Protein AF-A0A0D0A1R0-F1 (afdb_monomer_lite)

pLDDT: mean 82.56, std 15.37, range [34.28, 96.5]

Sequence (132 aa):
LLQYLRPSLSDNDIPHRTKTRDEILERARLAIERVQEKLKHLKTEQLAFTPINGNHSGANIGRILIETIDKYGIRMKVGWFTADNATNNDTAIATVAADIDPTGKQWNAVEHRVRFVIFDVSLEIQIADEFV

Foldseek 3Di:
DVVQPDPPHDPVNDDDPVVVVVVVVVVVVVVVVVVCVVCVPDDFDDQDDDDQPDDPALLSLLVVVVVSCVVVVQLVFFAAKEFEPDPRVLSSLVNNQCVSPVPCPPDDSVVRYDYDDDDDGDTGTDTHPDDD

Organism: NCBI:txid930992

Radius of gyration: 21.55 Å; chains: 1; bounding box: 42×43×59 Å

Secondary structure (DSSP, 8-state):
-GGG--TT--GGGS--HHHHHHHHHHHHHHHHHHHHHHHTT------------S---HHHHHHHHHHHHHHHT-GGGEEEEEE-S-HHHHHHHHHHHHHH-TT-SS--TTTTEEEP-SS----EEEE-----

Structure (mmCIF, N/CA/C/O backbone):
data_AF-A0A0D0A1R0-F1
#
_entry.id   AF-A0A0D0A1R0-F1
#
loop_
_atom_site.group_PDB
_atom_site.id
_atom_site.type_symbol
_atom_site.label_atom_id
_atom_site.label_alt_id
_atom_site.label_comp_id
_atom_site.label_asym_id
_atom_site.label_entity_id
_atom_site.label_seq_id
_atom_site.pdbx_PDB_ins_code
_atom_site.Cartn_x
_atom_site.Cartn_y
_atom_site.Cartn_z
_atom_site.occupancy
_atom_site.B_iso_or_equiv
_atom_site.auth_seq_id
_atom_site.auth_comp_id
_atom_site.auth_asym_id
_atom_site.auth_atom_id
_atom_site.pdbx_PDB_model_num
ATOM 1 N N . LEU A 1 1 ? 14.165 -14.994 -25.492 1.00 52.62 1 LEU A N 1
ATOM 2 C CA . LEU A 1 1 ? 14.880 -16.082 -24.779 1.00 52.62 1 LEU A CA 1
ATOM 3 C C . LEU A 1 1 ? 14.279 -17.459 -25.063 1.00 52.62 1 LEU A C 1
ATOM 5 O O . LEU A 1 1 ? 14.987 -18.278 -25.623 1.00 52.62 1 LEU A O 1
ATOM 9 N N . LEU A 1 2 ? 12.981 -17.699 -24.828 1.00 58.78 2 LEU A N 1
ATOM 10 C CA . LEU A 1 2 ? 12.339 -18.999 -25.130 1.00 58.78 2 LEU A CA 1
ATOM 11 C C . LEU A 1 2 ? 12.348 -19.414 -26.618 1.00 58.78 2 LEU A C 1
ATOM 13 O O . LEU A 1 2 ? 12.173 -20.583 -26.937 1.00 58.78 2 LEU A O 1
ATOM 17 N N . GLN A 1 3 ? 12.568 -18.476 -27.543 1.00 60.56 3 GLN A N 1
ATOM 18 C CA . GLN A 1 3 ? 12.623 -18.763 -28.981 1.00 60.56 3 GLN A CA 1
ATOM 19 C C . GLN A 1 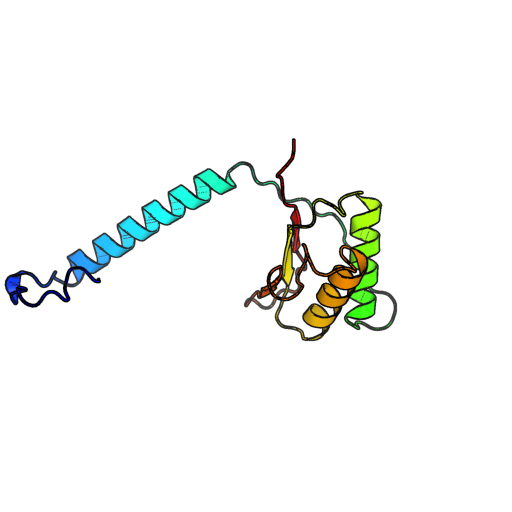3 ? 13.885 -19.540 -29.405 1.00 60.56 3 GLN A C 1
ATOM 21 O O . GLN A 1 3 ? 13.851 -20.174 -30.454 1.00 60.56 3 GLN A O 1
ATOM 26 N N . TYR A 1 4 ? 14.940 -19.546 -28.578 1.00 61.19 4 TYR A N 1
ATOM 27 C CA . TYR A 1 4 ? 16.237 -20.174 -28.868 1.00 61.19 4 TYR A CA 1
ATOM 28 C C . TYR A 1 4 ? 16.422 -21.551 -28.198 1.00 61.19 4 TYR A C 1
ATOM 30 O O . TYR A 1 4 ? 17.522 -22.081 -28.170 1.00 61.19 4 TYR A O 1
ATOM 38 N N . LEU A 1 5 ? 15.360 -22.142 -27.639 1.00 61.22 5 LEU A N 1
ATOM 39 C CA . LEU A 1 5 ? 15.390 -23.476 -27.011 1.00 61.22 5 LEU A CA 1
ATOM 40 C C . LEU A 1 5 ? 14.730 -24.554 -27.889 1.00 61.22 5 LEU A C 1
ATOM 42 O O . LEU A 1 5 ? 14.274 -25.580 -27.390 1.00 61.22 5 LEU A O 1
ATOM 46 N N . ARG A 1 6 ? 14.606 -24.308 -29.198 1.00 73.44 6 ARG A N 1
ATOM 47 C CA . ARG A 1 6 ? 13.959 -25.253 -30.117 1.00 73.44 6 ARG A CA 1
ATOM 48 C C . ARG A 1 6 ? 14.946 -26.352 -30.530 1.00 73.44 6 ARG A C 1
ATOM 50 O O . ARG A 1 6 ? 16.093 -26.026 -30.815 1.00 73.44 6 ARG A O 1
ATOM 57 N N . PRO A 1 7 ? 14.509 -27.617 -30.668 1.00 71.25 7 PRO A N 1
ATOM 58 C CA . PRO A 1 7 ? 15.377 -28.719 -31.105 1.00 71.25 7 PRO A CA 1
ATOM 59 C C . PRO A 1 7 ? 16.021 -28.520 -32.488 1.00 71.25 7 PRO A C 1
ATOM 61 O O . PRO A 1 7 ? 16.992 -29.188 -32.813 1.00 71.25 7 PRO A O 1
ATOM 64 N N . SER A 1 8 ? 15.473 -27.621 -33.309 1.00 76.00 8 SER A N 1
ATOM 65 C CA . SER A 1 8 ? 15.923 -27.324 -34.672 1.00 76.00 8 SER A CA 1
ATOM 66 C C . SER A 1 8 ? 16.882 -26.129 -34.768 1.00 76.00 8 SER A C 1
ATOM 68 O O . SER A 1 8 ? 17.025 -25.573 -35.854 1.00 76.00 8 SER A O 1
ATOM 70 N N . LEU A 1 9 ? 17.443 -25.653 -33.652 1.00 73.06 9 LEU A N 1
ATOM 71 C CA . LEU A 1 9 ? 18.316 -24.477 -33.641 1.00 73.06 9 LEU A CA 1
ATOM 72 C C . LEU A 1 9 ? 19.752 -24.867 -34.025 1.00 73.06 9 LEU A C 1
ATOM 74 O O . LEU A 1 9 ? 20.312 -25.783 -33.426 1.00 73.06 9 LEU A O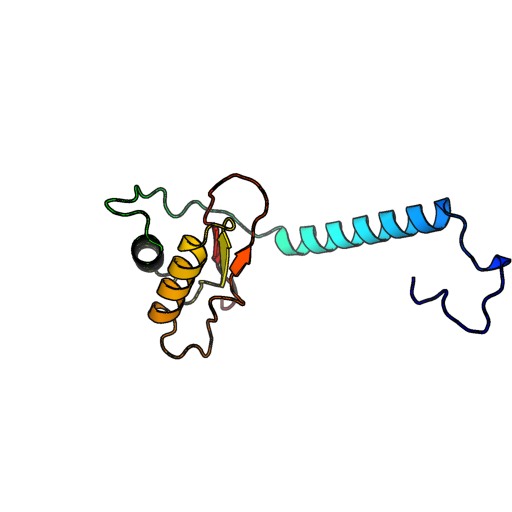 1
ATOM 78 N N . SER A 1 10 ? 20.350 -24.174 -34.995 1.00 76.50 10 SER A N 1
ATOM 79 C CA . SER A 1 10 ? 21.770 -24.321 -35.342 1.00 76.50 10 SER A CA 1
ATOM 80 C C . SER A 1 10 ? 22.634 -23.278 -34.625 1.00 76.50 10 SER A C 1
ATOM 82 O O . SER A 1 10 ? 22.134 -22.239 -34.196 1.00 76.50 10 SER A O 1
ATOM 84 N N . ASP A 1 11 ? 23.950 -23.501 -34.539 1.00 70.75 11 ASP A N 1
ATOM 85 C CA . ASP A 1 11 ? 24.883 -22.546 -33.913 1.00 70.75 11 ASP A CA 1
ATOM 86 C C . ASP A 1 11 ? 24.848 -21.150 -34.566 1.00 70.75 11 ASP A C 1
ATOM 88 O O . ASP A 1 11 ? 25.066 -20.141 -33.897 1.00 70.75 11 ASP A O 1
ATOM 92 N N . ASN A 1 12 ? 24.502 -21.069 -35.856 1.00 72.50 12 ASN A N 1
ATOM 93 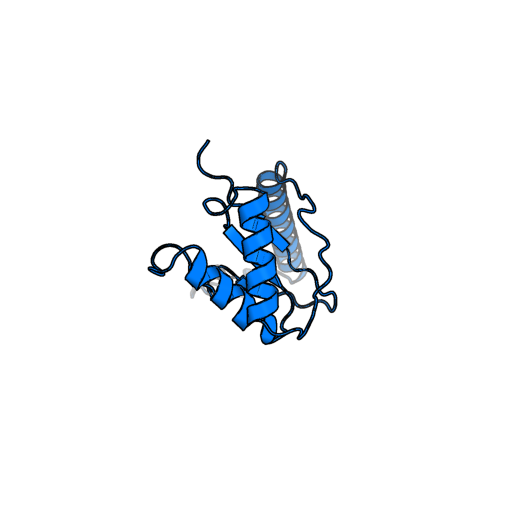C CA . ASN A 1 12 ? 24.359 -19.804 -36.588 1.00 72.50 12 ASN A CA 1
ATOM 94 C C . ASN A 1 12 ? 23.095 -19.016 -36.201 1.00 72.50 12 ASN A C 1
ATOM 96 O O . ASN A 1 12 ? 23.016 -17.812 -36.451 1.00 72.50 12 ASN A O 1
ATOM 100 N N . ASP A 1 13 ? 22.114 -19.676 -35.585 1.00 74.25 13 ASP A N 1
ATOM 101 C CA . ASP A 1 13 ? 20.873 -19.057 -35.114 1.00 74.25 13 ASP A CA 1
ATOM 102 C C . ASP A 1 13 ? 21.032 -18.425 -33.723 1.00 74.25 13 ASP A C 1
ATOM 104 O O . ASP A 1 13 ? 20.136 -17.711 -33.261 1.00 74.25 13 ASP A O 1
ATOM 108 N N . ILE A 1 14 ? 22.166 -18.664 -33.048 1.00 73.38 14 ILE A N 1
ATOM 109 C CA . ILE A 1 14 ? 22.475 -18.086 -31.741 1.00 73.38 14 ILE A CA 1
ATOM 110 C C . ILE A 1 14 ? 22.877 -16.617 -31.944 1.00 73.38 14 ILE A C 1
ATOM 112 O O . ILE A 1 14 ? 23.932 -16.320 -32.513 1.00 73.38 14 ILE A O 1
ATOM 116 N N . PRO A 1 15 ? 22.064 -15.650 -31.485 1.00 75.94 15 PRO A N 1
ATOM 117 C CA . PRO A 1 15 ? 22.365 -14.243 -31.680 1.00 75.94 15 PRO A CA 1
ATOM 118 C C . PRO A 1 15 ? 23.644 -13.857 -30.933 1.00 75.94 15 PRO A C 1
ATOM 120 O O . PRO A 1 15 ? 23.812 -14.137 -29.744 1.00 75.94 15 PRO A O 1
ATOM 123 N N . HIS A 1 16 ? 24.530 -13.135 -31.621 1.00 82.62 16 HIS A N 1
ATOM 124 C CA . HIS A 1 16 ? 25.696 -12.527 -30.990 1.00 82.62 16 HIS A CA 1
ATOM 125 C C . HIS A 1 16 ? 25.265 -11.612 -29.832 1.00 82.62 16 HIS A C 1
ATOM 127 O O . HIS A 1 16 ? 24.236 -10.936 -29.916 1.00 82.62 16 HIS A O 1
ATOM 133 N N . ARG A 1 17 ? 26.084 -11.528 -28.774 1.00 82.06 17 ARG A N 1
ATOM 134 C CA . ARG A 1 17 ? 25.772 -10.787 -27.533 1.00 82.06 17 ARG A CA 1
ATOM 135 C C . ARG A 1 17 ? 25.221 -9.375 -27.764 1.00 82.06 17 ARG A C 1
ATOM 137 O O . ARG A 1 17 ? 24.337 -8.941 -27.037 1.00 82.06 17 ARG A O 1
ATOM 144 N N . THR A 1 18 ? 25.722 -8.676 -28.784 1.00 86.88 18 THR A N 1
ATOM 145 C CA . THR A 1 18 ? 25.281 -7.325 -29.154 1.00 86.88 18 THR A CA 1
ATOM 146 C C . THR A 1 18 ? 23.820 -7.318 -29.592 1.00 86.88 18 THR A C 1
ATOM 148 O O . THR A 1 18 ? 23.044 -6.526 -29.081 1.00 86.88 18 THR A O 1
ATOM 151 N N . LYS A 1 19 ? 23.416 -8.265 -30.447 1.00 85.31 19 LYS A N 1
ATOM 152 C CA . LYS A 1 19 ? 22.037 -8.390 -30.933 1.00 85.31 19 LYS A CA 1
ATOM 153 C C . LYS A 1 19 ? 21.072 -8.701 -29.787 1.00 85.31 19 LYS A C 1
ATOM 155 O O . LYS A 1 19 ? 20.017 -8.086 -29.695 1.00 85.31 19 LYS A O 1
ATOM 160 N N . THR A 1 20 ? 21.464 -9.594 -28.876 1.00 84.56 20 THR A N 1
ATOM 161 C CA . THR A 1 20 ? 20.680 -9.903 -27.667 1.00 84.56 20 THR A CA 1
ATOM 162 C C . THR A 1 20 ? 20.555 -8.689 -26.749 1.00 84.56 20 THR A C 1
ATOM 164 O O . THR A 1 20 ? 19.464 -8.397 -26.269 1.00 84.56 20 THR A O 1
ATOM 167 N N . ARG A 1 21 ? 21.655 -7.961 -26.518 1.00 88.94 21 ARG A N 1
ATOM 168 C CA . ARG A 1 21 ? 21.654 -6.728 -25.722 1.00 88.94 21 ARG A CA 1
ATOM 169 C C . ARG A 1 21 ? 20.714 -5.689 -26.324 1.00 88.94 21 ARG A C 1
ATOM 171 O O . ARG A 1 21 ? 19.900 -5.131 -25.599 1.00 88.94 21 ARG A O 1
ATOM 178 N N . ASP A 1 22 ? 20.821 -5.443 -27.622 1.00 91.31 22 ASP A N 1
ATOM 179 C CA . ASP A 1 22 ? 20.041 -4.409 -28.298 1.00 91.31 22 ASP A CA 1
ATOM 180 C C . ASP A 1 22 ? 18.542 -4.769 -28.298 1.00 91.31 22 ASP A C 1
ATOM 182 O O . ASP A 1 22 ? 17.705 -3.911 -28.031 1.00 91.31 22 ASP A O 1
ATOM 186 N N . GLU A 1 23 ? 18.193 -6.052 -28.464 1.00 91.75 23 GLU A N 1
ATOM 187 C CA . GLU A 1 23 ? 16.809 -6.525 -28.319 1.00 91.75 23 GLU A CA 1
ATOM 188 C C . GLU A 1 23 ? 16.275 -6.342 -26.887 1.00 91.75 23 GLU A C 1
ATOM 190 O O . GLU A 1 23 ? 15.125 -5.941 -26.700 1.00 91.75 23 GLU A O 1
ATOM 195 N N . ILE A 1 24 ? 17.091 -6.620 -25.863 1.00 91.94 24 ILE A N 1
ATOM 196 C CA . ILE A 1 24 ? 16.714 -6.401 -24.458 1.00 91.94 24 ILE A CA 1
ATOM 197 C C . ILE A 1 24 ? 16.457 -4.916 -24.201 1.00 91.94 24 ILE A C 1
ATOM 199 O O . ILE A 1 24 ? 15.437 -4.575 -23.603 1.00 91.94 24 ILE A O 1
ATOM 203 N N . LEU A 1 25 ? 17.359 -4.044 -24.657 1.00 94.38 25 LEU A N 1
ATOM 204 C CA . LEU A 1 25 ? 17.235 -2.598 -24.477 1.00 94.38 25 LEU A CA 1
ATOM 205 C C . LEU A 1 25 ? 15.986 -2.053 -25.169 1.00 94.38 25 LEU A C 1
ATOM 207 O O . LEU A 1 25 ? 15.249 -1.278 -24.565 1.00 94.38 25 LEU A O 1
ATOM 211 N N . GLU A 1 26 ? 15.698 -2.506 -26.388 1.00 95.12 26 GLU A N 1
ATOM 212 C CA . GLU A 1 26 ? 14.505 -2.068 -27.110 1.00 95.12 26 GLU A CA 1
ATOM 213 C C . GLU A 1 26 ? 13.216 -2.546 -26.430 1.00 95.12 26 GLU A C 1
ATOM 215 O O . GLU A 1 26 ? 12.283 -1.769 -26.232 1.00 95.12 26 GLU A O 1
ATOM 220 N N . ARG A 1 27 ? 13.170 -3.803 -25.970 1.00 94.31 27 ARG A N 1
ATOM 221 C CA . ARG A 1 27 ? 12.027 -4.310 -25.193 1.00 94.31 27 ARG A CA 1
ATOM 222 C C . ARG A 1 27 ? 11.841 -3.544 -23.884 1.00 94.31 27 ARG A C 1
ATOM 224 O O . ARG A 1 27 ? 10.702 -3.288 -23.499 1.00 94.31 27 ARG A O 1
ATOM 231 N N . ALA A 1 28 ? 12.933 -3.181 -23.211 1.00 94.88 28 ALA A N 1
ATOM 232 C CA . ALA A 1 28 ? 12.884 -2.375 -21.997 1.00 94.88 28 ALA A CA 1
ATOM 233 C C . ALA A 1 28 ? 12.335 -0.971 -22.285 1.00 94.88 28 ALA A C 1
ATOM 235 O O . ALA A 1 28 ? 11.431 -0.527 -21.581 1.00 94.88 28 ALA A O 1
ATOM 236 N N . ARG A 1 29 ? 12.801 -0.312 -23.354 1.00 96.50 29 ARG A N 1
ATOM 237 C CA . ARG A 1 29 ? 12.295 0.998 -23.792 1.00 96.50 29 ARG A CA 1
ATOM 238 C C . ARG A 1 29 ? 10.791 0.957 -24.060 1.00 96.50 29 ARG A C 1
ATOM 240 O O . ARG A 1 29 ? 10.050 1.752 -23.494 1.00 96.50 29 ARG A O 1
ATOM 247 N N . LEU A 1 30 ? 10.330 -0.020 -24.843 1.00 96.00 30 LEU A N 1
ATOM 248 C CA . LEU A 1 30 ? 8.906 -0.198 -25.147 1.00 96.00 30 LEU A CA 1
ATOM 249 C C . LEU A 1 30 ? 8.068 -0.473 -23.889 1.00 96.00 30 LEU A C 1
ATOM 251 O O . LEU A 1 30 ? 6.941 0.008 -23.767 1.00 96.00 30 LEU A O 1
ATOM 255 N N . ALA A 1 31 ? 8.601 -1.248 -22.940 1.00 95.12 31 ALA A N 1
ATOM 256 C CA . ALA A 1 31 ? 7.933 -1.494 -21.667 1.00 95.12 31 ALA A CA 1
ATOM 257 C C . ALA A 1 31 ? 7.828 -0.214 -20.822 1.00 95.12 31 ALA A C 1
ATOM 259 O O . ALA A 1 31 ? 6.765 0.045 -20.259 1.00 95.12 31 ALA A O 1
ATOM 260 N N . ILE A 1 32 ? 8.892 0.593 -20.774 1.00 94.56 32 ILE A N 1
ATOM 261 C CA . ILE A 1 32 ? 8.912 1.887 -20.079 1.00 94.56 32 ILE A CA 1
ATOM 262 C C . ILE A 1 32 ? 7.875 2.829 -20.687 1.00 94.56 32 ILE A C 1
ATOM 264 O O . ILE A 1 32 ? 7.045 3.349 -19.947 1.00 94.56 32 ILE A O 1
ATOM 268 N N . GLU A 1 33 ? 7.851 2.985 -22.011 1.00 96.12 33 GLU A N 1
ATOM 269 C CA . GLU A 1 33 ? 6.879 3.847 -22.701 1.00 96.12 33 GLU A CA 1
ATOM 270 C C . GLU A 1 33 ? 5.442 3.411 -22.419 1.00 96.12 33 GLU A C 1
ATOM 272 O O . GLU A 1 33 ? 4.584 4.229 -22.093 1.00 96.12 33 GLU A O 1
ATOM 277 N N . ARG A 1 34 ? 5.178 2.100 -22.449 1.00 95.62 34 ARG A N 1
ATOM 278 C CA . ARG A 1 34 ? 3.855 1.558 -22.125 1.00 95.62 34 ARG A CA 1
ATOM 279 C C . ARG A 1 34 ? 3.431 1.869 -20.690 1.00 95.62 34 ARG A C 1
ATOM 281 O O . ARG A 1 34 ? 2.251 2.120 -20.451 1.00 95.62 34 ARG A O 1
ATOM 288 N N . VAL A 1 35 ? 4.354 1.790 -19.734 1.00 91.25 35 VAL A N 1
ATOM 289 C CA . VAL A 1 35 ? 4.072 2.122 -18.332 1.00 91.25 35 VAL A CA 1
ATOM 290 C C . VAL A 1 35 ? 3.861 3.627 -18.187 1.00 91.25 35 VAL A C 1
ATOM 292 O O . VAL A 1 35 ? 2.847 4.030 -17.631 1.00 91.25 35 VAL A O 1
ATOM 295 N N . GLN A 1 36 ? 4.738 4.456 -18.750 1.00 90.75 36 GLN A N 1
ATOM 296 C CA . GLN A 1 36 ? 4.612 5.915 -18.713 1.00 90.75 36 GLN A CA 1
ATOM 297 C C . GLN A 1 36 ? 3.274 6.390 -19.286 1.00 90.75 36 GLN A C 1
ATOM 299 O O . GLN A 1 36 ? 2.581 7.166 -18.636 1.00 90.75 36 GLN A O 1
ATOM 304 N N . GLU A 1 37 ? 2.853 5.859 -20.435 1.00 93.75 37 GLU A N 1
ATOM 305 C CA . GLU A 1 37 ? 1.559 6.201 -21.034 1.00 93.75 37 GLU A CA 1
ATOM 306 C C . GLU A 1 37 ? 0.366 5.834 -20.148 1.00 93.75 37 GLU A C 1
ATOM 308 O O . GLU A 1 37 ? -0.630 6.556 -20.126 1.00 93.75 37 GLU A O 1
ATOM 313 N N . LYS A 1 38 ? 0.453 4.732 -19.396 1.00 89.88 38 LYS A N 1
ATOM 314 C CA . LYS A 1 38 ? -0.596 4.340 -18.443 1.00 89.88 38 LYS A CA 1
ATOM 315 C C . LYS A 1 38 ? -0.604 5.207 -17.189 1.00 89.88 38 LYS A C 1
ATOM 317 O O . LYS A 1 38 ? -1.671 5.476 -16.651 1.00 89.88 38 LYS A O 1
ATOM 322 N N . LEU A 1 39 ? 0.569 5.627 -16.721 1.00 86.44 39 LEU A N 1
ATOM 323 C CA . LEU A 1 39 ? 0.716 6.384 -15.477 1.00 86.44 39 LEU A CA 1
ATOM 324 C C . LEU A 1 39 ? 0.657 7.908 -15.687 1.00 86.44 39 LEU A C 1
ATOM 326 O O . LEU A 1 39 ? 0.648 8.645 -14.708 1.00 86.44 39 LEU A O 1
ATOM 330 N N . LYS A 1 40 ? 0.572 8.400 -16.933 1.00 89.19 40 LYS A N 1
ATOM 331 C CA . LYS A 1 40 ? 0.660 9.834 -17.282 1.00 89.19 40 LYS A CA 1
ATOM 332 C C . LYS A 1 40 ? -0.364 10.751 -16.606 1.00 89.19 40 LYS A C 1
ATOM 334 O 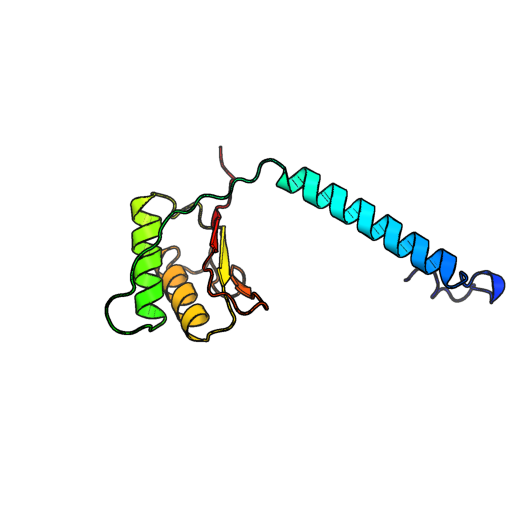O . LYS A 1 40 ? -0.157 11.960 -16.557 1.00 89.19 40 LYS A O 1
ATOM 339 N N . HIS A 1 41 ? -1.484 10.198 -16.146 1.00 85.94 41 HIS A N 1
ATOM 340 C CA . HIS A 1 41 ? -2.551 10.945 -15.475 1.00 85.94 41 HIS A CA 1
ATOM 341 C C . HIS A 1 41 ? -2.600 10.709 -13.966 1.00 85.94 41 HIS A C 1
ATOM 343 O O . HIS A 1 41 ? -3.415 11.340 -13.294 1.00 85.94 41 HIS A O 1
ATOM 349 N N . LEU A 1 42 ? -1.743 9.832 -13.432 1.00 82.88 42 LEU A N 1
ATOM 350 C CA . LEU A 1 42 ? -1.656 9.644 -11.994 1.00 82.88 42 LEU A CA 1
ATOM 351 C C . LEU A 1 42 ? -1.129 10.916 -11.345 1.00 82.88 42 LEU A C 1
ATOM 353 O O . LEU A 1 42 ? -0.195 11.556 -11.831 1.00 82.88 42 LEU A O 1
ATOM 357 N N . LYS A 1 43 ? -1.755 11.269 -10.230 1.00 82.75 43 LYS A N 1
ATOM 358 C CA . LYS A 1 43 ? -1.356 12.387 -9.390 1.00 82.75 43 LYS A CA 1
ATOM 359 C C . LYS A 1 43 ? -0.950 11.844 -8.035 1.00 82.75 43 LYS A C 1
ATOM 361 O O . LYS A 1 43 ? -1.576 10.918 -7.525 1.00 82.75 43 LYS A O 1
ATOM 366 N N . THR A 1 44 ? 0.073 12.458 -7.464 1.00 82.44 44 THR A N 1
ATOM 367 C CA . THR A 1 44 ? 0.508 12.190 -6.099 1.00 82.44 44 THR A CA 1
ATOM 368 C C . THR A 1 44 ? 0.180 13.410 -5.264 1.00 82.44 44 THR A C 1
ATOM 370 O O . THR A 1 44 ? 0.523 14.525 -5.645 1.00 82.44 44 THR A O 1
ATOM 373 N N . GLU A 1 45 ? -0.475 13.189 -4.131 1.00 85.50 45 GLU A N 1
ATOM 374 C CA . GLU A 1 45 ? -0.835 14.237 -3.184 1.00 85.50 45 GLU A CA 1
ATOM 375 C C . GLU A 1 45 ? -0.461 13.784 -1.774 1.00 85.50 45 GLU A C 1
ATOM 377 O O . GLU A 1 45 ? -0.676 12.629 -1.397 1.00 85.50 45 GLU A O 1
ATOM 382 N N . GLN A 1 46 ? 0.087 14.696 -0.971 1.00 87.56 46 GLN A N 1
ATOM 383 C CA . GLN A 1 46 ? 0.386 14.410 0.427 1.00 87.56 46 GLN A CA 1
ATOM 384 C C . GLN A 1 46 ? -0.876 14.596 1.275 1.00 87.56 46 GLN A C 1
ATOM 386 O O . GLN A 1 46 ? -1.315 15.718 1.525 1.00 87.56 46 GLN A O 1
ATOM 391 N N . LEU A 1 47 ? -1.448 13.491 1.756 1.00 88.19 47 LEU A N 1
ATOM 392 C CA . LEU A 1 47 ? -2.670 13.526 2.570 1.00 88.19 47 LEU A CA 1
ATOM 393 C C . LEU A 1 47 ? -2.396 13.860 4.042 1.00 88.19 47 LEU A C 1
ATOM 395 O O . LEU A 1 47 ? -3.218 14.488 4.707 1.00 88.19 47 LEU A O 1
ATOM 399 N N . ALA A 1 48 ? -1.253 13.437 4.580 1.00 86.69 48 ALA A N 1
ATOM 400 C CA . ALA A 1 48 ? -0.923 13.656 5.981 1.00 86.69 48 ALA A CA 1
ATOM 401 C C . ALA A 1 48 ? 0.589 13.709 6.229 1.00 86.69 48 ALA A C 1
ATOM 403 O O . ALA A 1 48 ? 1.376 13.022 5.582 1.00 86.69 48 ALA A O 1
ATOM 404 N N . PHE A 1 49 ? 0.969 14.506 7.227 1.00 89.50 49 PHE A N 1
ATOM 405 C CA . PHE A 1 49 ? 2.277 14.480 7.879 1.00 89.50 49 PHE A CA 1
ATOM 406 C C . PHE A 1 49 ? 2.038 14.534 9.389 1.00 89.50 49 PHE A C 1
ATOM 408 O O . PHE A 1 49 ? 2.168 15.574 10.037 1.00 89.50 49 PHE A O 1
ATOM 415 N N . THR A 1 50 ? 1.535 13.423 9.924 1.00 86.12 50 THR A N 1
ATOM 416 C CA . THR A 1 50 ? 1.016 13.356 11.293 1.00 86.12 50 THR A CA 1
ATOM 417 C C . THR A 1 50 ? 2.104 12.860 12.244 1.00 86.12 50 THR A C 1
ATOM 419 O O . THR A 1 50 ? 2.647 11.777 12.015 1.00 86.12 50 THR A O 1
ATOM 422 N N . PRO A 1 51 ? 2.417 13.588 13.332 1.00 86.19 51 PRO A N 1
ATOM 423 C CA . PRO A 1 51 ? 3.331 13.084 14.347 1.00 86.19 51 PRO A CA 1
ATOM 424 C C . PRO A 1 51 ? 2.730 11.857 15.042 1.00 86.19 51 PRO A C 1
ATOM 426 O O . PRO A 1 51 ? 1.564 11.858 15.447 1.00 86.19 51 PRO A O 1
ATOM 429 N N . ILE A 1 52 ? 3.536 10.810 15.210 1.00 88.44 52 ILE A N 1
ATOM 430 C CA . ILE A 1 52 ? 3.131 9.620 15.958 1.00 88.44 52 ILE A CA 1
ATOM 431 C C . ILE A 1 52 ? 3.292 9.923 17.447 1.00 88.44 52 ILE A C 1
ATOM 433 O O . ILE A 1 52 ? 4.404 10.066 17.948 1.00 88.44 52 ILE A O 1
ATOM 437 N N . ASN A 1 53 ? 2.171 10.008 18.160 1.00 88.38 53 ASN A N 1
ATOM 438 C CA . ASN A 1 53 ? 2.169 10.142 19.613 1.00 88.38 53 ASN A CA 1
ATOM 439 C C . ASN A 1 53 ? 2.122 8.757 20.272 1.00 88.38 53 ASN A C 1
ATOM 441 O O . ASN A 1 53 ? 1.306 7.909 19.897 1.00 88.38 53 ASN A O 1
ATOM 445 N N . GLY A 1 54 ? 2.962 8.542 21.286 1.00 88.31 54 GLY A N 1
ATOM 446 C CA . GLY A 1 54 ? 3.048 7.273 22.012 1.00 88.31 54 GLY A CA 1
ATOM 447 C C . GLY A 1 54 ? 3.957 6.247 21.329 1.00 88.31 54 GLY A C 1
ATOM 448 O O . GLY A 1 54 ? 4.942 6.601 20.691 1.00 88.31 54 GLY A O 1
ATOM 449 N N . ASN A 1 55 ? 3.660 4.956 21.502 1.00 87.38 55 ASN A N 1
ATOM 450 C CA . ASN A 1 55 ? 4.505 3.892 20.958 1.00 87.38 55 ASN A CA 1
ATOM 451 C C . ASN A 1 55 ? 4.380 3.804 19.426 1.00 87.38 55 ASN A C 1
ATOM 453 O O . ASN A 1 55 ? 3.275 3.858 18.883 1.00 87.38 55 ASN A O 1
ATOM 457 N N . HIS A 1 56 ? 5.495 3.569 18.735 1.00 88.69 56 HIS A N 1
ATOM 458 C CA . HIS A 1 56 ? 5.571 3.388 17.278 1.00 88.69 56 HIS A CA 1
ATOM 459 C C . HIS A 1 56 ? 5.158 1.961 16.859 1.00 88.69 56 HIS A C 1
ATOM 461 O O . HIS A 1 56 ? 5.738 1.348 15.957 1.00 88.69 56 HIS A O 1
ATOM 467 N N . SER A 1 57 ? 4.168 1.397 17.556 1.00 92.56 57 SER A N 1
ATOM 468 C CA . SER A 1 57 ? 3.626 0.079 17.247 1.00 92.56 57 SER A CA 1
ATOM 469 C C . SER A 1 57 ? 2.807 0.133 15.960 1.00 92.56 57 SER A C 1
ATOM 471 O O . SER A 1 57 ? 2.175 1.144 15.649 1.00 92.56 57 SER A O 1
ATOM 473 N N . GLY A 1 58 ? 2.766 -0.986 15.234 1.00 91.56 58 GLY A N 1
ATOM 474 C CA . GLY A 1 58 ? 1.981 -1.071 14.005 1.00 91.56 58 GLY A CA 1
ATOM 475 C C . GLY A 1 58 ? 0.503 -0.755 14.223 1.00 91.56 58 GLY A C 1
ATOM 476 O O . GLY A 1 58 ? -0.076 -0.019 13.441 1.00 91.56 58 GLY A O 1
ATOM 477 N N . ALA A 1 59 ? -0.088 -1.202 15.335 1.00 95.19 59 ALA A N 1
ATOM 478 C CA . ALA A 1 59 ? -1.479 -0.888 15.669 1.00 95.19 59 ALA A CA 1
ATOM 479 C C . ALA A 1 59 ? -1.734 0.626 15.810 1.00 95.19 59 ALA A C 1
ATOM 481 O O . ALA A 1 59 ? -2.757 1.127 15.348 1.00 95.19 59 ALA A O 1
ATOM 482 N N . ASN A 1 60 ? -0.797 1.373 16.409 1.00 93.56 60 ASN A N 1
ATOM 483 C CA . ASN A 1 60 ? -0.928 2.825 16.540 1.00 93.56 60 ASN A CA 1
ATOM 484 C C . ASN A 1 60 ? -0.798 3.525 15.180 1.00 93.56 60 ASN A C 1
ATOM 486 O O . ASN A 1 60 ? -1.589 4.410 14.865 1.00 93.56 60 ASN A O 1
ATOM 490 N N . ILE A 1 61 ? 0.157 3.086 14.355 1.00 93.81 61 ILE A N 1
ATOM 491 C CA . ILE A 1 61 ? 0.331 3.582 12.983 1.00 93.81 61 ILE A CA 1
ATOM 492 C C . ILE A 1 61 ? -0.930 3.297 12.154 1.00 93.81 61 ILE A C 1
ATOM 494 O O . ILE A 1 61 ? -1.453 4.200 11.508 1.00 93.81 61 ILE A O 1
ATOM 498 N N . GLY A 1 62 ? -1.470 2.078 12.229 1.00 94.25 62 GLY A N 1
ATOM 499 C CA . GLY A 1 62 ? -2.700 1.679 11.545 1.00 94.25 62 GLY A CA 1
ATOM 500 C C . GLY A 1 62 ? -3.894 2.553 11.926 1.00 94.25 62 GLY A C 1
ATOM 501 O O . GLY A 1 62 ? -4.602 3.029 11.045 1.00 94.25 62 GLY A O 1
ATOM 502 N N . ARG A 1 63 ? -4.066 2.863 13.218 1.00 95.38 63 ARG A N 1
ATOM 503 C CA . ARG A 1 63 ? -5.099 3.803 13.684 1.00 95.38 63 ARG A CA 1
ATOM 504 C C . ARG A 1 63 ? -4.946 5.193 13.056 1.00 95.38 63 ARG A C 1
ATOM 506 O O . ARG A 1 63 ? -5.929 5.750 12.584 1.00 95.38 63 ARG A O 1
ATOM 513 N N . ILE A 1 64 ? -3.728 5.739 13.015 1.00 94.06 64 ILE A N 1
ATOM 514 C CA . ILE A 1 64 ? -3.457 7.053 12.397 1.00 94.06 64 ILE A CA 1
ATOM 515 C C . ILE A 1 64 ? -3.781 7.033 10.892 1.00 94.06 64 ILE A C 1
ATOM 517 O O . ILE A 1 64 ? -4.316 8.007 10.354 1.00 94.06 64 ILE A O 1
ATOM 521 N N . LEU A 1 65 ? -3.485 5.924 10.204 1.00 94.12 65 LEU A N 1
ATOM 522 C CA . LEU A 1 65 ? -3.838 5.743 8.793 1.00 94.12 65 LEU A CA 1
ATOM 523 C C . LEU A 1 65 ? -5.357 5.695 8.595 1.00 94.12 65 LEU A C 1
ATOM 525 O O . LEU A 1 65 ? -5.856 6.384 7.712 1.00 94.12 65 LEU A O 1
ATOM 529 N N . ILE A 1 66 ? -6.089 4.954 9.432 1.00 95.25 66 ILE A N 1
ATOM 530 C CA . ILE A 1 66 ? -7.561 4.891 9.398 1.00 95.25 66 ILE A CA 1
ATOM 531 C C . ILE A 1 66 ? -8.165 6.285 9.600 1.00 95.25 66 ILE A C 1
ATOM 533 O O . ILE A 1 66 ? -8.977 6.723 8.791 1.00 95.25 66 ILE A O 1
ATOM 537 N N . GLU A 1 67 ? -7.702 7.032 10.606 1.00 95.00 67 GLU A N 1
ATOM 538 C CA . GLU A 1 67 ? -8.150 8.410 10.857 1.00 95.00 67 GLU A CA 1
ATOM 539 C C . GLU A 1 67 ? -7.894 9.327 9.653 1.00 95.00 67 GLU A C 1
ATOM 541 O O . GLU A 1 67 ? -8.719 10.180 9.320 1.00 95.00 67 GLU A O 1
ATOM 546 N N . THR A 1 68 ? -6.764 9.139 8.968 1.00 93.69 68 THR A N 1
ATOM 547 C CA . THR A 1 68 ? -6.446 9.876 7.740 1.00 93.69 68 THR A CA 1
ATOM 548 C C . THR A 1 68 ? -7.389 9.476 6.603 1.00 93.69 68 THR A C 1
ATOM 550 O O . THR A 1 68 ? -7.969 10.344 5.959 1.00 93.69 68 THR A O 1
ATOM 553 N N . ILE A 1 69 ? -7.597 8.179 6.374 1.00 93.50 69 ILE A N 1
ATOM 554 C CA . ILE A 1 69 ? -8.519 7.650 5.356 1.00 93.50 69 ILE A CA 1
ATOM 555 C C . ILE A 1 69 ? -9.940 8.194 5.571 1.00 93.50 69 ILE A C 1
ATOM 557 O O . ILE A 1 69 ? -10.590 8.622 4.612 1.00 93.50 69 ILE A O 1
ATOM 561 N N . ASP A 1 70 ? -10.392 8.245 6.824 1.00 95.25 70 ASP A N 1
ATOM 562 C CA . ASP A 1 70 ? -11.703 8.768 7.218 1.00 95.25 70 ASP A CA 1
ATOM 563 C C . ASP A 1 70 ? -11.827 10.264 6.993 1.00 95.25 70 ASP A C 1
ATOM 565 O O . ASP A 1 70 ? -12.806 10.721 6.403 1.00 95.25 70 ASP A O 1
ATOM 569 N N . LYS A 1 71 ? -10.805 11.026 7.393 1.00 95.00 71 LYS A N 1
ATOM 570 C CA . LYS A 1 71 ? -10.752 12.477 7.195 1.00 95.00 71 LYS A CA 1
ATOM 571 C C . LYS A 1 71 ? -10.947 12.871 5.729 1.00 95.00 71 LYS A C 1
ATOM 573 O O . LYS A 1 71 ? -11.566 13.899 5.461 1.00 95.00 71 LYS A O 1
ATOM 578 N N . TYR A 1 72 ? -10.424 12.077 4.794 1.00 92.38 72 TYR A N 1
ATOM 579 C CA . TYR A 1 72 ? -10.548 12.331 3.355 1.00 92.38 72 TYR A CA 1
ATOM 580 C C . TYR A 1 72 ? -11.721 11.589 2.691 1.00 92.38 72 TYR A C 1
ATOM 582 O O . TYR A 1 72 ? -11.974 11.805 1.508 1.00 92.38 72 TYR A O 1
ATOM 590 N N . GLY A 1 73 ? -12.457 10.740 3.418 1.00 93.56 73 GLY A N 1
ATOM 591 C CA . GLY A 1 73 ? -13.603 9.998 2.882 1.00 93.56 73 GLY A CA 1
ATOM 592 C C . GLY A 1 73 ? -13.231 8.976 1.801 1.00 93.56 73 GLY A C 1
ATOM 593 O O . GLY A 1 73 ? -14.021 8.723 0.893 1.00 93.56 73 GLY A O 1
ATOM 594 N N . ILE A 1 74 ? -12.025 8.399 1.871 1.00 91.12 74 ILE A N 1
ATOM 595 C CA . ILE A 1 74 ? -11.456 7.547 0.809 1.00 91.12 74 ILE A CA 1
ATOM 596 C C . ILE A 1 74 ? -11.455 6.049 1.134 1.00 91.12 74 ILE A C 1
ATOM 598 O O . ILE A 1 74 ? -10.793 5.293 0.432 1.00 91.12 74 ILE A O 1
ATOM 602 N N . ARG A 1 75 ? -12.206 5.589 2.148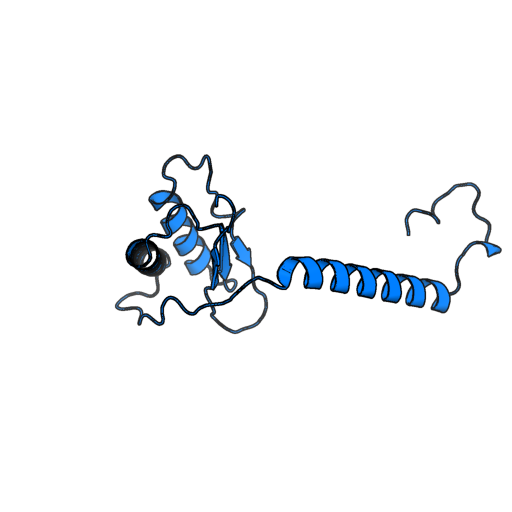 1.00 90.44 75 ARG A N 1
ATOM 603 C CA . ARG A 1 75 ? -12.267 4.163 2.549 1.00 90.44 75 ARG A CA 1
ATOM 604 C C . ARG A 1 75 ? -12.445 3.208 1.363 1.00 90.44 75 ARG A C 1
ATOM 606 O O . ARG A 1 75 ? -11.685 2.261 1.219 1.00 90.44 75 ARG A O 1
ATOM 613 N N . MET A 1 76 ? -13.403 3.504 0.483 1.00 88.56 76 MET A N 1
ATOM 614 C CA . MET A 1 76 ? -13.735 2.667 -0.682 1.00 88.56 76 MET A CA 1
ATOM 615 C C . MET A 1 76 ? -12.745 2.787 -1.847 1.00 88.56 76 MET A C 1
ATOM 617 O O . MET A 1 76 ? -12.926 2.134 -2.867 1.00 88.56 76 MET A O 1
ATOM 621 N N . LYS A 1 77 ? -11.733 3.649 -1.721 1.00 88.88 77 LYS A N 1
ATOM 622 C CA . LYS A 1 77 ? -10.752 3.932 -2.768 1.00 88.88 77 LYS A CA 1
ATOM 623 C C . LYS A 1 77 ? -9.332 3.529 -2.371 1.00 88.88 77 LYS A C 1
ATOM 625 O O . LYS A 1 77 ? -8.397 3.797 -3.118 1.00 88.88 77 LYS A O 1
ATOM 630 N N . VAL A 1 78 ? -9.133 2.919 -1.203 1.00 89.12 78 VAL A N 1
ATOM 631 C CA . VAL A 1 78 ? -7.811 2.444 -0.775 1.00 89.12 78 VAL A CA 1
ATOM 632 C C . VAL A 1 78 ? -7.407 1.255 -1.644 1.00 89.12 78 VAL A C 1
ATOM 634 O O . VAL A 1 78 ? -7.991 0.180 -1.539 1.00 89.12 78 VAL A O 1
ATOM 637 N N . GLY A 1 79 ? -6.407 1.456 -2.501 1.00 88.25 79 GLY A N 1
ATOM 638 C CA . GLY A 1 79 ? -5.842 0.408 -3.342 1.00 88.25 79 GLY A CA 1
ATOM 639 C C . GLY A 1 79 ? -4.696 -0.290 -2.625 1.00 88.25 79 GLY A C 1
ATOM 640 O O . GLY A 1 79 ? -4.882 -1.337 -2.014 1.00 88.25 79 GLY A O 1
ATOM 641 N N . TRP A 1 80 ? -3.510 0.316 -2.666 1.00 88.94 80 TRP A N 1
ATOM 642 C CA . TRP A 1 80 ? -2.273 -0.297 -2.177 1.00 88.94 80 TRP A CA 1
ATOM 643 C C . TRP A 1 80 ? -1.545 0.590 -1.176 1.00 88.94 80 TRP A C 1
ATOM 645 O O . TRP A 1 80 ? -1.649 1.814 -1.218 1.00 88.94 80 TRP A O 1
ATOM 655 N N . PHE A 1 81 ? -0.757 -0.042 -0.312 1.00 88.81 81 PHE A N 1
ATOM 656 C CA . PHE A 1 81 ? 0.227 0.626 0.530 1.00 88.81 81 PHE A CA 1
ATOM 657 C C . PHE A 1 81 ? 1.638 0.285 0.066 1.00 88.81 81 PHE A C 1
ATOM 659 O O . PHE A 1 81 ? 1.986 -0.888 -0.093 1.00 88.81 81 PHE A O 1
ATOM 666 N N . THR A 1 82 ? 2.474 1.305 -0.067 1.00 87.06 82 THR A N 1
ATOM 667 C CA . THR A 1 82 ? 3.925 1.166 -0.212 1.00 87.06 82 THR A CA 1
ATOM 668 C C . THR A 1 82 ? 4.566 1.497 1.130 1.00 87.06 82 THR A C 1
ATOM 670 O O . THR A 1 82 ? 4.246 2.526 1.720 1.00 87.06 82 THR A O 1
ATOM 673 N N . ALA A 1 83 ? 5.431 0.617 1.641 1.00 84.88 83 ALA A N 1
ATOM 674 C CA . ALA A 1 83 ? 6.101 0.812 2.929 1.00 84.88 83 ALA A CA 1
ATOM 675 C C . ALA A 1 83 ? 7.479 0.137 2.958 1.00 84.88 83 ALA A C 1
ATOM 677 O O . ALA A 1 83 ? 7.694 -0.870 2.272 1.00 84.88 83 ALA A O 1
ATOM 678 N N . ASP A 1 84 ? 8.381 0.627 3.813 1.00 83.88 84 ASP A N 1
ATOM 679 C CA . ASP A 1 84 ? 9.641 -0.061 4.115 1.00 83.88 84 ASP A CA 1
ATOM 680 C C . ASP A 1 84 ? 9.405 -1.447 4.758 1.00 83.88 84 ASP A C 1
ATOM 682 O O . ASP A 1 84 ? 8.281 -1.824 5.109 1.00 83.88 84 ASP A O 1
ATOM 686 N N . ASN A 1 85 ? 10.475 -2.226 4.934 1.00 86.06 85 ASN A N 1
ATOM 687 C CA . ASN A 1 85 ? 10.407 -3.594 5.455 1.00 86.06 85 ASN A CA 1
ATOM 688 C C . ASN A 1 85 ? 10.334 -3.724 6.987 1.00 86.06 85 ASN A C 1
ATOM 690 O O . ASN A 1 85 ? 10.506 -4.835 7.498 1.00 86.06 85 ASN A O 1
ATOM 694 N N . ALA A 1 86 ? 10.066 -2.650 7.731 1.00 85.81 86 ALA A N 1
ATOM 695 C CA . ALA A 1 86 ? 9.882 -2.744 9.173 1.00 85.81 86 ALA A CA 1
ATOM 696 C C . ALA A 1 86 ? 8.644 -3.592 9.524 1.00 85.81 86 ALA A C 1
ATOM 698 O O . ALA A 1 86 ? 7.580 -3.488 8.910 1.00 85.81 86 ALA A O 1
ATOM 699 N N . THR A 1 87 ? 8.767 -4.446 10.541 1.00 86.31 87 THR A N 1
ATOM 700 C CA . THR A 1 87 ? 7.709 -5.398 10.932 1.00 86.31 87 THR A CA 1
ATOM 701 C C . THR A 1 87 ? 6.458 -4.712 11.476 1.00 86.31 87 THR A C 1
ATOM 703 O O . THR A 1 87 ? 5.360 -5.254 11.380 1.00 86.31 87 THR A O 1
ATOM 706 N N . ASN A 1 88 ? 6.583 -3.499 12.018 1.00 89.50 88 ASN A N 1
ATOM 707 C CA . ASN A 1 88 ? 5.430 -2.718 12.455 1.00 89.50 88 ASN A CA 1
ATOM 708 C C . ASN A 1 88 ? 4.544 -2.273 11.278 1.00 89.50 88 ASN A C 1
ATOM 710 O O . ASN A 1 88 ? 3.340 -2.136 11.483 1.00 89.50 88 ASN A O 1
ATOM 714 N N . ASN A 1 89 ? 5.079 -2.140 10.060 1.00 90.19 89 ASN A N 1
ATOM 715 C CA . ASN A 1 89 ? 4.285 -1.828 8.870 1.00 90.19 89 ASN A CA 1
ATOM 716 C C . ASN A 1 89 ? 3.395 -3.000 8.442 1.00 90.19 89 ASN A C 1
ATOM 718 O O . ASN A 1 89 ? 2.268 -2.772 8.008 1.00 90.19 89 ASN A O 1
ATOM 722 N N . ASP A 1 90 ? 3.844 -4.246 8.639 1.00 90.88 90 ASP A N 1
ATOM 723 C CA . ASP A 1 90 ? 2.998 -5.430 8.428 1.00 90.88 90 ASP A CA 1
ATOM 724 C C . ASP A 1 90 ? 1.779 -5.385 9.368 1.00 90.88 90 ASP A C 1
ATOM 726 O O . ASP A 1 90 ? 0.634 -5.515 8.934 1.00 90.88 90 ASP A O 1
ATOM 730 N N . THR A 1 91 ? 2.012 -5.100 10.651 1.00 93.88 91 THR A N 1
ATOM 731 C CA . THR A 1 91 ? 0.938 -4.969 11.647 1.00 93.88 91 THR A CA 1
ATOM 732 C C . THR A 1 91 ? 0.038 -3.756 11.390 1.00 93.88 91 THR A C 1
ATOM 734 O O . THR A 1 91 ? -1.173 -3.841 11.599 1.00 93.88 91 THR A O 1
ATOM 737 N N . ALA A 1 92 ? 0.589 -2.627 10.936 1.00 94.00 92 ALA A N 1
ATOM 738 C CA . ALA A 1 92 ? -0.190 -1.426 10.629 1.00 94.00 92 ALA A CA 1
ATOM 739 C C . ALA A 1 92 ? -1.185 -1.673 9.495 1.00 94.00 92 ALA A C 1
ATOM 741 O O . ALA A 1 92 ? -2.368 -1.375 9.629 1.00 94.00 92 ALA A O 1
ATOM 742 N N . ILE A 1 93 ? -0.720 -2.291 8.415 1.00 93.31 93 ILE A N 1
ATOM 743 C CA . ILE A 1 93 ? -1.529 -2.576 7.229 1.00 93.31 93 ILE A CA 1
ATOM 744 C C . ILE A 1 93 ? -2.554 -3.678 7.531 1.00 93.31 93 ILE A C 1
ATOM 746 O O . ILE A 1 93 ? -3.698 -3.579 7.096 1.00 93.31 93 ILE A O 1
ATOM 750 N N . ALA A 1 94 ? -2.215 -4.665 8.369 1.00 94.25 94 ALA A N 1
ATOM 751 C CA . ALA A 1 94 ? -3.192 -5.626 8.888 1.00 94.25 94 ALA A CA 1
ATOM 752 C C . ALA A 1 94 ? -4.282 -4.963 9.753 1.00 94.25 94 ALA A C 1
ATOM 754 O O . ALA A 1 94 ? -5.445 -5.354 9.683 1.00 94.25 94 ALA A O 1
ATOM 755 N N . THR A 1 95 ? -3.920 -3.942 10.537 1.00 95.25 95 THR A N 1
ATOM 756 C CA . THR A 1 95 ? -4.885 -3.161 11.330 1.00 95.25 95 THR A CA 1
ATOM 757 C C . THR A 1 95 ? -5.846 -2.401 10.416 1.00 95.25 95 THR A C 1
ATOM 759 O O . THR A 1 95 ? -7.050 -2.436 10.645 1.00 95.25 95 THR A O 1
ATOM 762 N N . VAL A 1 96 ? -5.332 -1.775 9.350 1.00 94.56 96 VAL A N 1
ATOM 763 C CA . VAL A 1 96 ? -6.166 -1.108 8.337 1.00 94.56 96 VAL A CA 1
ATOM 764 C C . VAL A 1 96 ? -7.093 -2.112 7.650 1.00 94.56 96 VAL A C 1
ATOM 766 O O . VAL A 1 96 ? -8.286 -1.848 7.565 1.00 94.56 96 VAL A O 1
ATOM 769 N N . ALA A 1 97 ? -6.584 -3.275 7.223 1.00 94.12 97 ALA A N 1
ATOM 770 C CA . ALA A 1 97 ? -7.377 -4.327 6.573 1.00 94.12 97 ALA A CA 1
ATOM 771 C C . ALA A 1 97 ? -8.614 -4.715 7.384 1.00 94.12 97 ALA A C 1
ATOM 773 O O . ALA A 1 97 ? -9.726 -4.729 6.864 1.00 94.12 97 ALA A O 1
ATOM 774 N N . ALA A 1 98 ? -8.396 -5.008 8.668 1.00 95.00 98 ALA A N 1
ATOM 775 C CA . ALA A 1 98 ? -9.441 -5.449 9.578 1.00 95.00 98 ALA A CA 1
ATOM 776 C C . ALA A 1 98 ? -10.513 -4.373 9.812 1.00 95.00 98 ALA A C 1
ATOM 778 O O . ALA A 1 98 ? -11.641 -4.716 10.157 1.00 95.00 98 ALA A O 1
ATOM 779 N N . ASP A 1 99 ? -10.168 -3.096 9.626 1.00 95.12 99 ASP A N 1
ATOM 780 C CA . ASP A 1 99 ? -11.079 -1.964 9.789 1.00 95.12 99 ASP A CA 1
ATOM 781 C C . ASP A 1 99 ? -11.852 -1.632 8.502 1.00 95.12 99 ASP A C 1
ATOM 783 O O . ASP A 1 99 ? -13.065 -1.422 8.544 1.00 95.12 99 ASP A O 1
ATOM 787 N N . ILE A 1 100 ? -11.176 -1.598 7.347 1.00 91.50 100 ILE A N 1
ATOM 788 C CA . ILE A 1 100 ? -11.804 -1.197 6.075 1.00 91.50 100 ILE A CA 1
ATOM 789 C C . ILE A 1 100 ? -12.571 -2.337 5.398 1.00 91.50 100 ILE A C 1
ATOM 791 O O . ILE A 1 100 ? -13.560 -2.080 4.715 1.00 91.50 100 ILE A O 1
ATOM 795 N N . ASP A 1 101 ? -12.151 -3.586 5.606 1.00 91.62 101 ASP A N 1
ATOM 796 C CA . ASP A 1 101 ? -12.865 -4.780 5.155 1.00 91.62 101 ASP A CA 1
ATOM 797 C C . ASP A 1 101 ? -12.792 -5.885 6.221 1.00 91.62 101 ASP A C 1
ATOM 799 O O . ASP A 1 101 ? -12.024 -6.844 6.093 1.00 91.62 101 ASP A O 1
ATOM 803 N N . PRO A 1 102 ? -13.648 -5.816 7.259 1.00 89.12 102 PRO A N 1
ATOM 804 C CA . PRO A 1 102 ? -13.703 -6.833 8.307 1.00 89.12 102 PRO A CA 1
ATOM 805 C C . PRO A 1 102 ? -14.003 -8.246 7.785 1.00 89.12 102 PRO A C 1
ATOM 807 O O . PRO A 1 102 ? -13.783 -9.229 8.492 1.00 89.12 102 PRO A O 1
ATOM 810 N N . THR A 1 103 ? -14.542 -8.370 6.565 1.00 89.69 103 THR A N 1
ATOM 811 C CA . THR A 1 103 ? -14.840 -9.668 5.947 1.00 89.69 103 THR A CA 1
ATOM 812 C C . THR A 1 103 ? -13.636 -10.284 5.235 1.00 89.69 103 THR A C 1
ATOM 814 O O . THR A 1 103 ? -13.658 -11.486 4.965 1.00 89.69 103 THR A O 1
ATOM 817 N N . GLY A 1 104 ? -12.613 -9.479 4.923 1.00 87.00 104 GLY A N 1
ATOM 818 C CA . GLY A 1 104 ? -11.397 -9.881 4.211 1.00 87.00 104 GLY A CA 1
ATOM 819 C C . GLY A 1 104 ? -11.629 -10.392 2.786 1.00 87.00 104 GLY A C 1
ATOM 820 O O . GLY A 1 104 ? -10.791 -11.118 2.255 1.00 87.00 104 GLY A O 1
ATOM 821 N N . LYS A 1 105 ? -12.783 -10.090 2.177 1.00 87.38 105 LYS A N 1
ATOM 822 C CA . LYS A 1 105 ? -13.154 -10.580 0.837 1.00 87.38 105 LYS A CA 1
ATOM 823 C C . LYS A 1 105 ? -12.593 -9.722 -0.288 1.00 87.38 105 LYS A C 1
ATOM 825 O O . LYS A 1 105 ? -12.386 -10.227 -1.386 1.00 87.38 105 LYS A O 1
ATOM 830 N N . GLN A 1 106 ? -12.434 -8.432 -0.030 1.00 85.38 106 GLN A N 1
ATOM 831 C CA . GLN A 1 106 ? -12.012 -7.418 -0.988 1.00 85.38 106 GLN A CA 1
ATOM 832 C C . GLN A 1 106 ? -10.615 -6.899 -0.663 1.00 85.38 106 GLN A C 1
ATOM 834 O O . GLN A 1 106 ? -9.898 -6.513 -1.580 1.00 85.38 106 GLN A O 1
ATOM 839 N N . TRP A 1 107 ? -10.216 -6.916 0.613 1.00 88.44 107 TRP A N 1
ATOM 840 C CA . TRP A 1 107 ? -8.935 -6.366 1.032 1.00 88.44 107 TRP A CA 1
ATOM 841 C C . TRP A 1 107 ? -8.080 -7.360 1.818 1.00 88.44 107 TRP A C 1
ATOM 843 O O . TRP A 1 107 ? -8.436 -7.821 2.902 1.00 88.44 107 TRP A O 1
ATOM 853 N N . ASN A 1 108 ? -6.902 -7.658 1.270 1.00 90.19 108 ASN A N 1
ATOM 854 C CA . ASN A 1 108 ? -5.897 -8.522 1.881 1.00 90.19 108 ASN A CA 1
ATOM 855 C C . ASN A 1 108 ? -4.603 -7.734 2.112 1.00 90.19 108 ASN A C 1
ATOM 857 O O . ASN A 1 108 ? -3.978 -7.277 1.156 1.00 90.19 108 ASN A O 1
ATOM 861 N N . ALA A 1 109 ? -4.172 -7.633 3.372 1.00 87.56 109 ALA A N 1
ATOM 862 C CA . ALA A 1 109 ? -2.999 -6.854 3.775 1.00 87.56 109 ALA A CA 1
ATOM 863 C C . ALA A 1 109 ? -1.681 -7.281 3.115 1.00 87.56 109 ALA A C 1
ATOM 865 O O . ALA A 1 109 ? -0.777 -6.462 2.969 1.00 87.56 109 ALA A O 1
ATOM 866 N N . VAL A 1 110 ? -1.549 -8.552 2.736 1.00 87.44 110 VAL A N 1
ATOM 867 C CA . VAL A 1 110 ? -0.342 -9.067 2.080 1.00 87.44 110 VAL A CA 1
ATOM 868 C C . VAL A 1 110 ? -0.351 -8.714 0.596 1.00 87.44 110 VAL A C 1
ATOM 870 O O . VAL A 1 110 ? 0.665 -8.276 0.067 1.00 87.44 110 VAL A O 1
ATOM 873 N N . GLU A 1 111 ? -1.494 -8.873 -0.070 1.00 87.69 111 GLU A N 1
ATOM 874 C CA . GLU A 1 111 ? -1.631 -8.620 -1.512 1.00 87.69 111 GLU A CA 1
ATOM 875 C C . GLU A 1 111 ? -1.664 -7.123 -1.847 1.00 87.69 111 GLU A C 1
ATOM 877 O O . GLU A 1 111 ? -1.182 -6.705 -2.899 1.00 87.69 111 GLU A O 1
ATOM 882 N N . HIS A 1 112 ? -2.182 -6.304 -0.931 1.00 86.00 112 HIS A N 1
ATOM 883 C CA . HIS A 1 112 ? -2.314 -4.856 -1.101 1.00 86.00 112 HIS A CA 1
ATOM 884 C C . HIS A 1 112 ? -1.127 -4.079 -0.522 1.00 86.00 112 HIS A C 1
ATOM 886 O O . HIS A 1 112 ? -1.205 -2.866 -0.322 1.00 86.00 112 HIS A O 1
ATOM 892 N N . ARG A 1 113 ? -0.003 -4.760 -0.268 1.00 86.38 113 ARG A N 1
ATOM 893 C CA . ARG A 1 113 ? 1.227 -4.136 0.215 1.00 86.38 113 ARG A CA 1
ATOM 894 C C . ARG A 1 113 ? 2.406 -4.396 -0.710 1.00 86.38 113 ARG A C 1
ATOM 896 O O . ARG A 1 113 ? 2.852 -5.527 -0.887 1.00 86.38 113 ARG A O 1
ATOM 903 N N . VAL A 1 114 ? 2.998 -3.311 -1.190 1.00 86.56 114 VAL A N 1
ATOM 904 C CA . VAL A 1 114 ? 4.257 -3.323 -1.931 1.00 86.56 114 VAL A CA 1
ATOM 905 C C . VAL A 1 114 ? 5.401 -2.996 -0.970 1.00 86.56 114 VAL A C 1
ATOM 907 O O . VAL A 1 114 ? 5.431 -1.943 -0.334 1.00 86.56 114 VAL A O 1
ATOM 910 N N . ARG A 1 115 ? 6.355 -3.923 -0.847 1.00 84.31 115 ARG A N 1
ATOM 911 C CA . ARG A 1 115 ? 7.560 -3.753 -0.023 1.00 84.31 115 ARG A CA 1
ATOM 912 C C . ARG A 1 115 ? 8.582 -2.885 -0.754 1.00 84.31 115 ARG A C 1
ATOM 914 O O . ARG A 1 115 ? 8.939 -3.192 -1.891 1.00 84.31 115 ARG A O 1
ATOM 921 N N . PHE A 1 116 ? 9.082 -1.846 -0.092 1.00 80.25 116 PHE A N 1
ATOM 922 C CA . PHE A 1 116 ? 10.103 -0.949 -0.635 1.00 80.25 116 PHE A CA 1
ATOM 923 C C . PHE A 1 116 ? 11.497 -1.260 -0.062 1.00 80.25 116 PHE A C 1
ATOM 925 O O . PHE A 1 116 ? 11.626 -1.692 1.084 1.00 80.25 116 PHE A O 1
ATOM 932 N N . VAL A 1 117 ? 12.548 -1.095 -0.877 1.00 57.41 117 VAL A N 1
ATOM 933 C CA . VAL A 1 117 ? 13.914 -1.604 -0.591 1.00 57.41 117 VAL A CA 1
ATOM 934 C C . VAL A 1 117 ? 14.938 -0.481 -0.341 1.00 57.41 117 VAL A C 1
ATOM 936 O O . VAL A 1 117 ? 16.102 -0.762 -0.076 1.00 57.41 117 VAL A O 1
ATOM 939 N N . ILE A 1 118 ? 14.539 0.794 -0.394 1.00 51.78 118 ILE A N 1
ATOM 940 C CA . ILE A 1 118 ? 15.440 1.933 -0.137 1.00 51.78 118 ILE A CA 1
ATOM 941 C C . ILE A 1 118 ? 15.092 2.556 1.224 1.00 51.78 118 ILE A C 1
ATOM 943 O O . ILE A 1 118 ? 13.923 2.637 1.577 1.00 51.78 118 ILE A O 1
ATOM 947 N N . PHE A 1 119 ? 16.127 2.943 1.977 1.00 43.69 119 PHE A N 1
ATOM 948 C CA . PHE A 1 119 ? 16.176 3.300 3.409 1.00 43.69 119 PHE A CA 1
ATOM 949 C C . PHE A 1 119 ? 15.305 4.478 3.902 1.00 43.69 119 PHE A C 1
ATOM 951 O O . PHE A 1 119 ? 15.509 4.921 5.031 1.00 43.69 119 PHE A O 1
ATOM 958 N N . ASP A 1 120 ? 14.365 4.991 3.110 1.00 41.72 120 ASP A N 1
ATOM 959 C CA . ASP A 1 120 ? 13.509 6.104 3.531 1.00 41.72 120 ASP A CA 1
ATOM 960 C C . ASP A 1 120 ? 12.113 5.608 3.937 1.00 41.72 120 ASP A C 1
ATOM 962 O O . ASP A 1 120 ? 11.512 4.767 3.265 1.00 41.72 120 ASP A O 1
ATOM 966 N N . VAL A 1 121 ? 11.615 6.102 5.072 1.00 37.25 121 VAL A N 1
ATOM 967 C CA . VAL A 1 121 ? 10.353 5.663 5.687 1.00 37.25 121 VAL A CA 1
ATOM 968 C C . VAL A 1 121 ? 9.214 6.493 5.095 1.00 37.25 121 VAL A C 1
ATOM 970 O O . VAL A 1 121 ? 8.756 7.455 5.708 1.00 37.25 121 VAL A O 1
ATOM 973 N N . SER A 1 122 ? 8.744 6.151 3.895 1.00 48.94 122 SER A N 1
ATOM 974 C CA . SER A 1 122 ? 7.507 6.716 3.341 1.00 48.94 122 SER A CA 1
ATOM 975 C C . SER A 1 122 ? 6.406 5.655 3.298 1.00 48.94 122 SER A C 1
ATOM 977 O O . SER A 1 122 ? 6.562 4.578 2.724 1.00 48.94 122 SE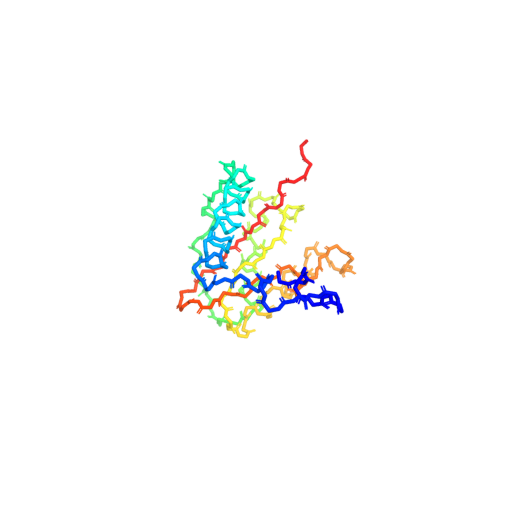R A O 1
ATOM 979 N N . LEU A 1 123 ? 5.286 5.950 3.967 1.00 53.56 123 LEU A N 1
ATOM 980 C CA . LEU A 1 123 ? 4.026 5.234 3.786 1.00 53.56 123 LEU A CA 1
ATOM 981 C C . LEU A 1 123 ? 3.232 5.987 2.728 1.00 53.56 123 LEU A C 1
ATOM 983 O O . LEU A 1 123 ? 2.693 7.062 2.996 1.00 53.56 123 LEU A O 1
ATOM 987 N N . GLU A 1 124 ? 3.180 5.426 1.530 1.00 59.97 124 GLU A N 1
ATOM 988 C CA . GLU A 1 124 ? 2.396 5.978 0.430 1.00 59.97 124 GLU A CA 1
ATOM 989 C C . GLU A 1 124 ? 1.137 5.138 0.240 1.00 59.97 124 GLU A C 1
ATOM 991 O O . GLU A 1 124 ? 1.196 3.909 0.169 1.00 59.97 124 GLU A O 1
ATOM 996 N N . ILE A 1 125 ? -0.013 5.811 0.190 1.00 61.50 125 ILE A N 1
ATOM 997 C CA . ILE A 1 125 ? -1.305 5.187 -0.094 1.00 61.50 125 ILE A CA 1
ATOM 998 C C . ILE A 1 125 ? -1.610 5.442 -1.560 1.00 61.50 125 ILE A C 1
ATOM 1000 O O . ILE A 1 125 ? -1.805 6.588 -1.967 1.00 61.50 125 ILE A O 1
ATOM 1004 N N . GLN A 1 126 ? -1.684 4.379 -2.350 1.00 55.62 126 GLN A N 1
ATOM 1005 C CA . GLN A 1 126 ? -2.176 4.465 -3.711 1.00 55.62 126 GLN A CA 1
ATOM 1006 C C . GLN A 1 126 ? -3.690 4.273 -3.712 1.00 55.62 126 GLN A C 1
ATOM 1008 O O . GLN A 1 126 ? -4.210 3.233 -3.302 1.00 55.62 126 GLN A O 1
ATOM 1013 N N . ILE A 1 127 ? -4.392 5.302 -4.176 1.00 55.69 127 ILE A N 1
ATOM 1014 C CA . ILE A 1 127 ? -5.844 5.310 -4.318 1.00 55.69 127 ILE A CA 1
ATOM 1015 C C . ILE A 1 127 ? -6.197 4.630 -5.648 1.00 55.69 127 ILE A C 1
ATOM 1017 O O . ILE A 1 127 ? -5.634 4.974 -6.688 1.00 55.69 127 ILE A O 1
ATOM 1021 N N . ALA A 1 128 ? -7.093 3.645 -5.620 1.00 48.66 128 ALA A N 1
ATOM 1022 C CA . ALA A 1 128 ? -7.629 3.026 -6.824 1.00 48.66 128 ALA A CA 1
ATOM 1023 C C . ALA A 1 128 ? -8.693 3.955 -7.433 1.00 48.66 128 ALA A C 1
ATOM 1025 O O . ALA A 1 128 ? -9.787 4.096 -6.889 1.00 48.66 128 ALA A O 1
ATOM 1026 N N . ASP A 1 129 ? -8.363 4.603 -8.550 1.00 41.25 129 ASP A N 1
ATOM 1027 C CA . ASP A 1 129 ? -9.340 5.289 -9.399 1.00 41.25 129 ASP A CA 1
ATOM 1028 C C . ASP A 1 129 ? -9.984 4.268 -10.345 1.00 41.25 129 ASP A C 1
ATOM 1030 O O . ASP A 1 129 ? -9.587 4.133 -11.498 1.00 41.25 129 ASP A O 1
ATOM 1034 N N . GLU A 1 130 ? -10.992 3.546 -9.860 1.00 42.75 130 GLU A N 1
ATOM 1035 C CA . GLU A 1 130 ? -12.025 2.949 -10.710 1.00 42.75 130 GLU A CA 1
ATOM 1036 C C . GLU A 1 130 ? -13.388 3.159 -10.029 1.00 42.75 130 GLU A C 1
ATOM 1038 O O . GLU A 1 130 ? -13.500 3.006 -8.816 1.00 42.75 130 GLU A O 1
ATOM 1043 N N . PHE A 1 131 ? -14.397 3.541 -10.823 1.00 34.88 131 PHE A N 1
ATOM 1044 C CA . PHE A 1 131 ? -15.732 4.075 -10.478 1.00 34.88 131 PHE A CA 1
ATOM 1045 C C . PHE A 1 131 ? -15.842 5.611 -10.399 1.00 34.88 131 PHE A C 1
ATOM 1047 O O . PHE A 1 131 ? -16.204 6.190 -9.372 1.00 34.88 131 PHE A O 1
ATOM 1054 N N . VAL A 1 132 ? -15.609 6.260 -11.545 1.00 34.28 132 VAL A N 1
ATOM 1055 C CA . VAL A 1 132 ? -16.440 7.387 -12.014 1.00 34.28 132 VAL A CA 1
ATOM 1056 C C . VAL A 1 132 ? -17.153 6.932 -13.279 1.00 34.28 132 VAL A C 1
ATOM 1058 O O . VAL A 1 132 ? -16.483 6.264 -14.099 1.00 34.28 132 VAL A O 1
#